Protein AF-A0A937D3Z8-F1 (afdb_monomer)

pLDDT: mean 89.03, std 18.38, range [35.56, 98.88]

Secondary structure (DSSP, 8-state):
--HHHHHHHHHHHHHHHHHHHHHHHHHHHHHHHHHHHHHTT---HHHHHHHHHHHHHHHHHHHHHHHHHHHHHHTTS-HHHHHHHHHHTTTTSTT----------

Structure (mmCIF, N/CA/C/O backbone):
data_AF-A0A937D3Z8-F1
#
_entry.id   AF-A0A937D3Z8-F1
#
loop_
_atom_site.group_PDB
_atom_site.id
_atom_site.type_symbol
_atom_site.label_atom_id
_atom_site.label_alt_id
_atom_site.label_comp_id
_atom_site.label_asym_id
_atom_site.label_entity_id
_atom_site.label_seq_id
_atom_site.pdbx_PDB_ins_code
_atom_site.Cartn_x
_atom_site.Cartn_y
_atom_site.Cartn_z
_atom_site.occupancy
_atom_site.B_iso_or_equiv
_atom_site.auth_seq_id
_atom_site.auth_comp_id
_atom_site.auth_asym_id
_atom_site.auth_atom_id
_atom_site.pdbx_PDB_model_num
ATOM 1 N N . MET A 1 1 ? 19.359 4.023 -20.353 1.00 82.38 1 MET A N 1
ATOM 2 C CA . MET A 1 1 ? 18.025 3.679 -20.875 1.00 82.38 1 MET A CA 1
ATOM 3 C C . MET A 1 1 ? 17.887 4.282 -22.251 1.00 82.38 1 MET A C 1
ATOM 5 O O . MET A 1 1 ? 18.355 5.402 -22.442 1.00 82.38 1 MET A O 1
ATOM 9 N N . THR A 1 2 ? 17.302 3.538 -23.183 1.00 94.44 2 THR A N 1
ATOM 10 C CA . THR A 1 2 ? 16.866 4.075 -24.481 1.00 94.44 2 THR A CA 1
ATOM 11 C C . THR A 1 2 ? 15.623 4.958 -24.304 1.00 94.44 2 THR A C 1
ATOM 13 O O . THR A 1 2 ? 15.041 4.982 -23.215 1.00 94.44 2 THR A O 1
ATOM 16 N N . GLU A 1 3 ? 15.223 5.688 -25.350 1.00 94.44 3 GLU A N 1
ATOM 17 C CA . GLU A 1 3 ? 13.980 6.475 -25.319 1.00 94.44 3 GLU A CA 1
ATOM 18 C C . GLU A 1 3 ? 12.762 5.568 -25.113 1.00 94.44 3 GLU A C 1
ATOM 20 O O . GLU A 1 3 ? 11.996 5.783 -24.182 1.00 94.44 3 GLU A O 1
ATOM 25 N N . ASP A 1 4 ? 12.677 4.460 -25.852 1.00 95.19 4 ASP A N 1
ATOM 26 C CA . ASP A 1 4 ? 11.586 3.486 -25.712 1.00 95.19 4 ASP A CA 1
ATOM 27 C C . ASP A 1 4 ? 11.497 2.897 -24.295 1.00 95.19 4 ASP A C 1
ATOM 29 O O . ASP A 1 4 ? 10.414 2.794 -23.717 1.00 95.19 4 ASP A O 1
ATOM 33 N N . GLN A 1 5 ? 12.642 2.555 -23.683 1.00 94.38 5 GLN A N 1
ATOM 34 C CA . GLN A 1 5 ? 12.674 2.091 -22.292 1.00 94.38 5 GLN A CA 1
ATOM 35 C C . GLN A 1 5 ? 12.177 3.175 -21.330 1.00 94.38 5 GLN A C 1
ATOM 37 O O . GLN A 1 5 ? 11.493 2.866 -20.355 1.00 94.38 5 GLN A O 1
ATOM 42 N N . ARG A 1 6 ? 12.529 4.444 -21.575 1.00 95.12 6 ARG A N 1
ATOM 43 C CA . ARG A 1 6 ? 12.088 5.572 -20.746 1.00 95.12 6 ARG A CA 1
ATOM 44 C C . ARG A 1 6 ? 10.579 5.750 -20.843 1.00 95.12 6 ARG A C 1
ATOM 46 O O . ARG A 1 6 ? 9.932 5.792 -19.798 1.00 95.12 6 ARG A O 1
ATOM 53 N N . THR A 1 7 ? 10.031 5.796 -22.055 1.00 97.44 7 THR A N 1
ATOM 54 C CA . THR A 1 7 ? 8.586 5.903 -22.285 1.00 97.44 7 THR A CA 1
ATOM 55 C C . THR A 1 7 ? 7.847 4.760 -21.598 1.00 97.44 7 THR A C 1
ATOM 57 O O . THR A 1 7 ? 6.916 4.999 -20.833 1.00 97.44 7 THR A O 1
ATOM 60 N N . ARG A 1 8 ? 8.320 3.518 -21.753 1.00 96.81 8 ARG A N 1
ATOM 61 C CA . ARG A 1 8 ? 7.653 2.358 -21.157 1.00 96.81 8 ARG A CA 1
ATOM 62 C C . ARG A 1 8 ? 7.662 2.373 -19.627 1.00 96.81 8 ARG A C 1
ATOM 64 O O . ARG A 1 8 ? 6.658 2.042 -19.002 1.00 96.81 8 ARG A O 1
ATOM 71 N N . VAL A 1 9 ? 8.769 2.784 -19.006 1.00 95.69 9 VAL A N 1
ATOM 72 C CA . VAL A 1 9 ? 8.839 2.932 -17.541 1.00 95.69 9 VAL A CA 1
ATOM 73 C C . VAL A 1 9 ? 7.935 4.066 -17.047 1.00 95.69 9 VAL A C 1
ATOM 75 O O . VAL A 1 9 ? 7.305 3.923 -16.001 1.00 95.69 9 VAL A O 1
ATOM 78 N N . GLN A 1 10 ? 7.819 5.169 -17.792 1.00 96.56 10 GLN A N 1
ATOM 79 C CA . GLN A 1 10 ? 6.902 6.264 -17.455 1.00 96.56 10 GLN A CA 1
ATOM 80 C C . GLN A 1 10 ? 5.433 5.826 -17.520 1.00 96.56 10 GLN A C 1
ATOM 82 O O . GLN A 1 10 ? 4.671 6.133 -16.605 1.00 96.56 10 GLN A O 1
ATOM 87 N N . GLU A 1 11 ? 5.049 5.058 -18.542 1.00 98.12 11 GLU A N 1
ATOM 88 C CA . GLU A 1 11 ? 3.708 4.470 -18.651 1.00 98.12 11 GLU A CA 1
ATOM 89 C C . GLU A 1 11 ? 3.397 3.537 -17.475 1.00 98.12 11 GLU A C 1
ATOM 91 O O . GLU A 1 11 ? 2.342 3.654 -16.853 1.00 98.12 11 GLU A O 1
ATOM 96 N N . LEU A 1 12 ? 4.330 2.641 -17.127 1.00 97.88 12 LEU A N 1
ATOM 97 C CA . LEU A 1 12 ? 4.178 1.743 -15.978 1.00 97.88 12 LEU A CA 1
ATOM 98 C C . LEU A 1 12 ? 4.049 2.518 -14.664 1.00 97.88 12 LEU A C 1
ATOM 100 O O . LEU A 1 12 ? 3.250 2.144 -13.808 1.00 97.88 12 LEU A O 1
ATOM 104 N N . HIS A 1 13 ? 4.802 3.606 -14.502 1.00 96.56 13 HIS A N 1
ATOM 105 C CA . HIS A 1 13 ? 4.713 4.458 -13.321 1.00 96.56 13 HIS A CA 1
ATOM 106 C C . HIS A 1 13 ? 3.359 5.174 -13.227 1.00 96.56 13 HIS A C 1
ATOM 108 O O . HIS A 1 13 ? 2.741 5.169 -12.162 1.00 96.56 13 HIS A O 1
ATOM 114 N N . ALA A 1 14 ? 2.869 5.743 -14.331 1.00 98.31 14 ALA A N 1
ATOM 115 C CA . ALA A 1 14 ? 1.556 6.382 -14.374 1.00 98.31 14 ALA A CA 1
ATOM 116 C C . ALA A 1 14 ? 0.428 5.379 -14.076 1.00 98.31 14 ALA A C 1
ATOM 118 O O . ALA A 1 14 ? -0.459 5.667 -13.273 1.00 98.31 14 ALA A O 1
ATOM 119 N N . ALA A 1 15 ? 0.498 4.174 -14.652 1.00 98.31 15 ALA A N 1
ATOM 120 C CA . ALA A 1 15 ? -0.455 3.099 -14.382 1.00 98.31 15 ALA A CA 1
ATOM 121 C C . ALA A 1 15 ? -0.414 2.644 -12.913 1.00 98.31 15 ALA A C 1
ATOM 123 O O . ALA A 1 15 ? -1.460 2.496 -12.281 1.00 98.31 15 ALA A O 1
ATOM 124 N N . MET A 1 16 ? 0.785 2.500 -12.336 1.00 98.06 16 MET A N 1
ATOM 125 C CA . MET A 1 16 ? 0.950 2.195 -10.915 1.00 98.06 16 MET A CA 1
ATOM 126 C C . MET A 1 16 ? 0.288 3.252 -10.034 1.00 98.06 16 MET A C 1
ATOM 128 O O . MET A 1 16 ? -0.411 2.893 -9.091 1.00 98.06 16 MET A O 1
ATOM 132 N N . GLN A 1 17 ? 0.494 4.539 -10.318 1.00 98.06 17 GLN A N 1
ATOM 133 C CA . GLN A 1 17 ? -0.124 5.619 -9.548 1.00 98.06 17 GLN A CA 1
ATOM 134 C C . GLN A 1 17 ? -1.650 5.587 -9.656 1.00 98.06 17 GLN A C 1
ATOM 136 O O . GLN A 1 17 ? -2.325 5.655 -8.631 1.00 98.06 17 GLN A O 1
ATOM 141 N N . ALA A 1 18 ? -2.186 5.423 -10.868 1.00 98.44 18 ALA A N 1
ATOM 142 C CA . AL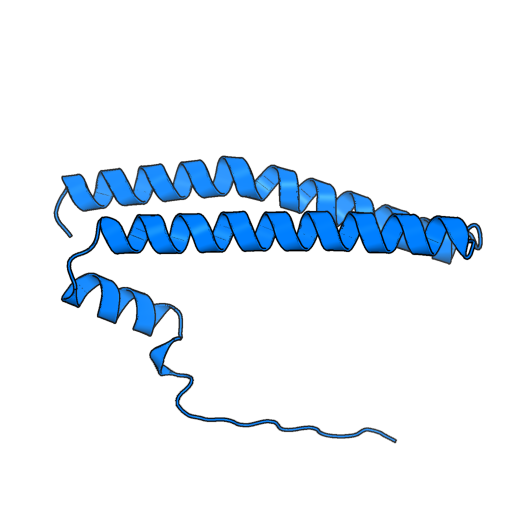A A 1 18 ? -3.627 5.350 -11.100 1.00 98.44 18 ALA A CA 1
ATOM 143 C C . ALA A 1 18 ? -4.300 4.195 -10.333 1.00 98.44 18 ALA A C 1
ATOM 145 O O . ALA A 1 18 ? -5.447 4.322 -9.918 1.00 98.44 18 ALA A O 1
ATOM 146 N N . GLU A 1 19 ? -3.588 3.088 -10.111 1.00 98.06 19 GLU A N 1
ATOM 147 C CA . GLU A 1 19 ? -4.085 1.941 -9.344 1.00 98.06 19 GLU A CA 1
ATOM 148 C C . GLU A 1 19 ? -3.839 2.068 -7.832 1.00 98.06 19 GLU A C 1
ATOM 150 O O . GLU A 1 19 ? -4.697 1.709 -7.027 1.00 98.06 19 GLU A O 1
ATOM 155 N N . ALA A 1 20 ? -2.678 2.586 -7.423 1.00 97.88 20 ALA A N 1
ATOM 156 C CA . ALA A 1 20 ? -2.277 2.654 -6.020 1.00 97.88 20 ALA A CA 1
ATOM 157 C C . ALA A 1 20 ? -2.940 3.806 -5.252 1.00 97.88 20 ALA A C 1
ATOM 159 O O . ALA A 1 20 ? -3.220 3.648 -4.064 1.00 97.88 20 ALA A O 1
ATOM 160 N N . ILE A 1 21 ? -3.197 4.950 -5.899 1.00 98.19 21 ILE A N 1
ATOM 161 C CA . ILE A 1 21 ? -3.795 6.124 -5.241 1.00 98.19 21 ILE A CA 1
ATOM 162 C C . ILE A 1 21 ? -5.177 5.789 -4.651 1.00 98.19 21 ILE A C 1
ATOM 164 O O . ILE A 1 21 ? -5.336 5.968 -3.443 1.00 98.19 21 ILE A O 1
ATOM 168 N N . PRO A 1 22 ? -6.134 5.206 -5.404 1.00 98.56 22 PRO A N 1
ATOM 169 C CA . PRO A 1 22 ? -7.439 4.848 -4.844 1.00 98.56 22 PRO A CA 1
ATOM 170 C C . PRO A 1 22 ? -7.354 3.834 -3.693 1.00 98.56 22 PRO A C 1
ATOM 172 O O . PRO A 1 22 ? -8.137 3.891 -2.745 1.00 98.56 22 PRO A O 1
ATOM 175 N N . LEU A 1 23 ? -6.391 2.904 -3.744 1.00 98.69 23 LEU A N 1
ATOM 176 C CA . LEU A 1 23 ? -6.148 1.951 -2.655 1.00 98.69 23 LEU A CA 1
ATOM 177 C C . LEU A 1 23 ? -5.624 2.657 -1.397 1.00 98.69 23 LEU A C 1
ATOM 179 O O . LEU A 1 23 ? -6.051 2.331 -0.291 1.00 98.69 23 LEU A O 1
ATOM 183 N N . GLY A 1 24 ? -4.736 3.641 -1.557 1.00 98.50 24 GLY A N 1
ATOM 184 C CA . GLY A 1 24 ? -4.247 4.476 -0.461 1.00 98.50 24 GLY A CA 1
ATOM 185 C C . GLY A 1 24 ? -5.350 5.328 0.170 1.00 98.50 24 GLY A 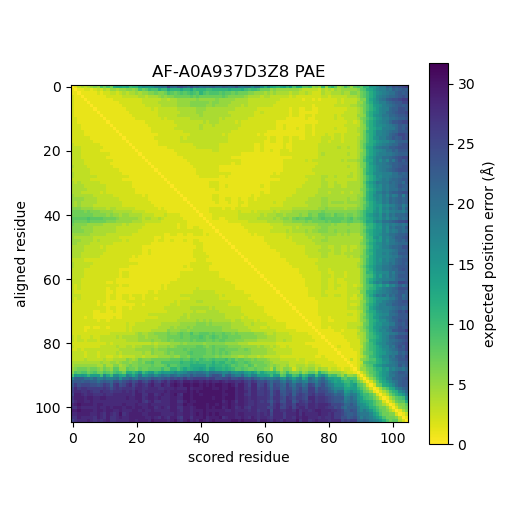C 1
ATOM 186 O O . GLY A 1 24 ? -5.473 5.359 1.391 1.00 98.50 24 GLY A O 1
ATOM 187 N N . GLU A 1 25 ? -6.199 5.959 -0.642 1.00 98.75 25 GLU A N 1
ATOM 188 C CA . GLU A 1 25 ? -7.354 6.736 -0.165 1.00 98.75 25 GLU A CA 1
ATOM 189 C C . GLU A 1 25 ? -8.354 5.860 0.601 1.00 98.75 25 GLU A C 1
ATOM 191 O O . GLU A 1 25 ? -8.833 6.239 1.677 1.00 98.75 25 GLU A O 1
ATOM 196 N N . ARG A 1 26 ? -8.625 4.649 0.093 1.00 98.75 26 ARG A N 1
ATOM 197 C CA . ARG A 1 26 ? -9.450 3.659 0.793 1.00 98.75 26 ARG A CA 1
ATOM 198 C C . ARG A 1 26 ? -8.829 3.262 2.128 1.00 98.75 26 ARG A C 1
ATOM 200 O O . ARG A 1 26 ? -9.550 3.221 3.120 1.00 98.75 26 ARG A O 1
ATOM 207 N N . LEU A 1 27 ? -7.522 3.001 2.166 1.00 98.81 27 LEU A N 1
ATOM 208 C CA . LEU A 1 27 ? -6.828 2.631 3.397 1.00 98.81 27 LEU A CA 1
ATOM 209 C C . LEU A 1 27 ? -6.937 3.741 4.449 1.00 98.81 27 LEU A C 1
ATOM 211 O O . LEU A 1 27 ? -7.349 3.470 5.570 1.00 98.81 27 LEU A O 1
ATOM 215 N N . ILE A 1 28 ? -6.658 4.995 4.073 1.00 98.75 28 ILE A N 1
ATOM 216 C CA . ILE A 1 28 ? -6.806 6.157 4.966 1.00 98.75 28 ILE A CA 1
ATOM 217 C C . ILE A 1 28 ? -8.237 6.250 5.501 1.00 98.75 28 ILE A C 1
ATOM 219 O O . ILE A 1 28 ? -8.438 6.471 6.694 1.00 98.75 28 ILE A O 1
ATOM 223 N N . THR A 1 29 ? -9.233 6.055 4.635 1.00 98.81 29 THR A N 1
ATOM 224 C CA . THR A 1 29 ? -10.649 6.087 5.026 1.00 98.81 29 THR A CA 1
ATOM 225 C C . THR A 1 29 ? -10.985 4.987 6.033 1.00 98.81 29 THR A C 1
ATOM 227 O O . THR A 1 29 ? -11.641 5.260 7.035 1.00 98.81 29 THR A O 1
ATOM 230 N N . GLN A 1 30 ? -10.529 3.755 5.790 1.00 98.81 30 GLN A N 1
ATOM 231 C CA . GLN A 1 30 ? -10.780 2.613 6.671 1.00 98.81 30 GLN A CA 1
ATOM 232 C C . GLN A 1 30 ? -10.115 2.790 8.046 1.00 98.81 30 GLN A C 1
ATOM 234 O O . GLN A 1 30 ? -10.763 2.553 9.063 1.00 98.81 30 GLN A O 1
ATOM 239 N N . GLU A 1 31 ? -8.863 3.250 8.083 1.00 98.81 31 GLU A N 1
ATOM 240 C CA . GLU A 1 31 ? -8.137 3.528 9.333 1.00 98.81 31 GLU A CA 1
ATOM 241 C C . GLU A 1 31 ? -8.794 4.680 10.110 1.00 98.81 31 GLU A C 1
ATOM 243 O O . GLU A 1 31 ? -9.062 4.557 11.302 1.00 98.81 31 GLU A O 1
ATOM 248 N N . THR A 1 32 ? -9.173 5.764 9.420 1.00 98.75 32 THR A N 1
ATOM 249 C CA . THR A 1 32 ? -9.885 6.901 10.035 1.00 98.75 32 THR A CA 1
ATOM 250 C C . THR A 1 32 ? -11.223 6.470 10.640 1.00 98.75 32 THR A C 1
ATOM 252 O O . THR A 1 32 ? -11.620 6.951 11.704 1.00 98.75 32 THR A O 1
ATOM 255 N N . ASP A 1 33 ? -11.945 5.568 9.971 1.00 98.62 33 ASP A N 1
ATOM 256 C CA . ASP A 1 33 ? -13.199 5.041 10.498 1.00 98.62 33 ASP A CA 1
ATOM 257 C C . ASP A 1 33 ? -12.982 4.170 11.739 1.00 98.62 33 ASP A C 1
ATOM 259 O O . ASP A 1 33 ? -13.701 4.325 12.730 1.00 98.62 33 ASP A O 1
ATOM 263 N N . LEU A 1 34 ? -11.970 3.299 11.715 1.00 98.75 34 LEU A N 1
ATOM 264 C CA . LEU A 1 34 ? -11.603 2.483 12.866 1.00 98.75 34 LEU A CA 1
ATOM 265 C C . LEU A 1 34 ? -11.229 3.367 14.067 1.00 98.75 34 LEU A C 1
ATOM 267 O O . LEU A 1 34 ? -11.778 3.180 15.156 1.00 98.75 34 LEU A O 1
ATOM 271 N N . ASP A 1 35 ? -10.395 4.387 13.857 1.00 98.75 35 ASP A N 1
ATOM 272 C CA . ASP A 1 35 ? -10.024 5.370 14.881 1.00 98.75 35 ASP A CA 1
ATOM 273 C C . ASP A 1 35 ? -11.256 6.073 15.471 1.00 98.75 35 ASP A C 1
ATOM 275 O O . ASP A 1 35 ? -11.400 6.199 16.692 1.00 98.75 35 ASP A O 1
ATOM 279 N N . ARG A 1 36 ? -12.207 6.477 14.621 1.00 98.62 36 ARG A N 1
ATOM 280 C CA . ARG A 1 36 ? -13.477 7.085 15.047 1.00 98.62 36 ARG A CA 1
ATOM 281 C C . ARG A 1 36 ? -14.318 6.126 15.894 1.00 98.62 36 ARG A C 1
ATOM 283 O O . ARG A 1 36 ? -14.910 6.559 16.889 1.00 98.62 36 ARG A O 1
ATOM 290 N N . GLN A 1 37 ? -14.395 4.843 15.535 1.00 98.25 37 GLN A N 1
ATOM 291 C CA . GLN A 1 37 ? -15.125 3.835 16.319 1.00 98.25 37 GLN A CA 1
ATOM 292 C C . GLN A 1 37 ? -14.532 3.677 17.726 1.00 98.25 37 GLN A C 1
ATOM 294 O O . GLN A 1 37 ? -15.285 3.589 18.702 1.00 98.25 37 GLN A O 1
ATOM 299 N N . PHE A 1 38 ? -13.203 3.703 17.852 1.00 98.50 38 PHE A N 1
ATOM 300 C CA . PHE A 1 38 ? -12.531 3.700 19.152 1.00 98.50 38 PHE A CA 1
ATOM 301 C C . PHE A 1 38 ? -12.785 4.992 19.936 1.00 98.50 38 PHE A C 1
ATOM 303 O O . PHE A 1 38 ? -13.213 4.930 21.091 1.00 98.50 38 PHE A O 1
ATOM 310 N N . ALA A 1 39 ? -12.599 6.160 19.313 1.00 98.56 39 ALA A N 1
ATOM 311 C CA . ALA A 1 39 ? -12.776 7.462 19.961 1.00 98.56 39 ALA A CA 1
ATOM 312 C C . ALA A 1 39 ? -14.199 7.665 20.514 1.00 98.56 39 ALA A C 1
ATOM 314 O O . ALA A 1 39 ? -14.389 8.248 21.582 1.00 98.56 39 ALA A O 1
ATOM 315 N N . THR A 1 40 ? -15.203 7.141 19.810 1.00 98.25 40 THR A N 1
ATOM 316 C CA . THR A 1 40 ? -16.620 7.223 20.200 1.00 98.25 40 THR A CA 1
ATOM 317 C C . THR A 1 40 ? -17.084 6.075 21.098 1.00 98.25 40 THR A C 1
ATOM 319 O O . THR A 1 40 ? -18.248 6.055 21.494 1.00 98.25 40 THR A O 1
ATOM 322 N N . LYS A 1 41 ? -16.198 5.127 21.447 1.00 97.69 41 LYS A N 1
ATOM 323 C CA . LYS A 1 41 ? -16.525 3.895 22.193 1.00 97.69 41 LYS A CA 1
ATOM 324 C C . LYS A 1 41 ? -17.638 3.060 21.537 1.00 97.69 41 LYS A C 1
ATOM 326 O O . LYS A 1 41 ? -18.351 2.332 22.221 1.00 97.69 41 LYS A O 1
ATOM 331 N N . ALA A 1 42 ? -17.782 3.170 20.217 1.00 97.88 42 ALA A N 1
ATOM 332 C CA . ALA A 1 42 ? -18.768 2.437 19.426 1.00 97.88 42 ALA A CA 1
ATOM 333 C C . ALA A 1 42 ? -18.236 1.088 18.909 1.00 97.88 42 ALA A C 1
ATOM 335 O O . ALA A 1 42 ? -19.000 0.289 18.369 1.00 97.88 42 ALA A O 1
ATOM 336 N N . VAL A 1 43 ? -16.929 0.839 19.049 1.00 97.81 43 VAL A N 1
ATOM 337 C CA . VAL A 1 43 ? -16.293 -0.404 18.605 1.00 97.81 43 VAL A CA 1
ATOM 338 C C . VAL A 1 43 ? -16.844 -1.620 19.359 1.00 97.81 43 VAL A C 1
ATOM 340 O O . VAL A 1 43 ? -17.018 -1.607 20.578 1.00 97.81 43 VAL A O 1
ATOM 343 N N . THR A 1 44 ? -17.091 -2.701 18.624 1.00 98.38 44 THR A N 1
ATOM 344 C CA . THR A 1 44 ? -17.504 -4.007 19.155 1.00 98.38 44 THR A CA 1
ATOM 345 C C . THR A 1 44 ? -16.534 -5.083 18.664 1.00 98.38 44 THR A C 1
ATOM 347 O O . THR A 1 44 ? -15.840 -4.854 17.673 1.00 98.38 44 THR A O 1
ATOM 350 N N . PRO A 1 45 ? -16.493 -6.283 19.273 1.00 98.62 45 PRO A N 1
ATOM 351 C CA . PRO A 1 45 ? -15.660 -7.373 18.758 1.00 98.62 45 PRO A CA 1
ATOM 352 C C . PRO A 1 45 ? -15.942 -7.704 17.284 1.00 98.62 45 PRO A C 1
ATOM 354 O O . PRO A 1 45 ? -15.015 -7.931 16.512 1.00 98.62 45 PRO A O 1
ATOM 357 N N . VAL A 1 46 ? -17.217 -7.661 16.879 1.00 98.50 46 VAL A N 1
ATOM 358 C CA . VAL A 1 46 ? -17.637 -7.930 15.496 1.00 98.50 46 VAL A CA 1
ATOM 359 C C . VAL A 1 46 ? -17.187 -6.814 14.551 1.00 98.50 46 VAL A C 1
ATOM 361 O O . VAL A 1 46 ? -16.618 -7.104 13.499 1.00 98.50 46 VAL A O 1
ATOM 364 N N . SER A 1 47 ? -17.394 -5.541 14.915 1.00 97.94 47 SER A N 1
ATOM 365 C CA . SER A 1 47 ? -16.980 -4.419 14.058 1.00 97.94 47 SER A CA 1
ATOM 366 C C . SER A 1 47 ? -15.457 -4.311 13.944 1.00 97.94 47 SER A C 1
ATOM 368 O O . SER A 1 47 ? -14.952 -4.041 12.859 1.00 97.94 47 SER A O 1
ATOM 370 N N . LEU A 1 48 ? -14.722 -4.609 15.021 1.00 98.69 48 LEU A N 1
ATOM 371 C CA . LEU A 1 48 ? -13.260 -4.653 15.026 1.00 98.69 48 LEU A CA 1
ATOM 372 C C . LEU A 1 48 ? -12.717 -5.748 14.100 1.00 98.69 48 LEU A C 1
ATOM 374 O O . LEU A 1 48 ? -11.795 -5.499 13.322 1.00 98.69 48 LEU A O 1
ATOM 378 N N . GLN A 1 49 ? -13.292 -6.952 14.160 1.00 98.75 49 GLN A N 1
ATOM 3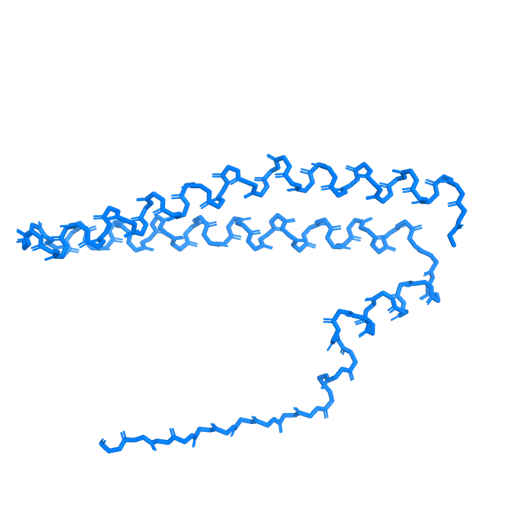79 C CA . GLN A 1 49 ? -12.884 -8.052 13.288 1.00 98.75 49 GLN A CA 1
ATOM 380 C C . GLN A 1 49 ? -13.120 -7.705 11.812 1.00 98.75 49 GLN A C 1
ATOM 382 O O . GLN A 1 49 ? -12.242 -7.931 10.983 1.00 98.75 49 GLN A O 1
ATOM 387 N N . ALA A 1 50 ? -14.277 -7.123 11.488 1.00 98.56 50 ALA A N 1
ATOM 388 C CA . ALA A 1 50 ? -14.585 -6.710 10.123 1.00 98.56 50 ALA A CA 1
ATOM 389 C C . ALA A 1 50 ? -13.641 -5.598 9.633 1.00 98.56 50 ALA A C 1
ATOM 391 O O . ALA A 1 50 ? -13.050 -5.724 8.562 1.00 98.56 50 ALA A O 1
ATOM 392 N N . ALA A 1 51 ? -13.447 -4.541 10.428 1.00 98.69 51 ALA A N 1
ATOM 393 C CA . ALA A 1 51 ? -12.604 -3.409 10.051 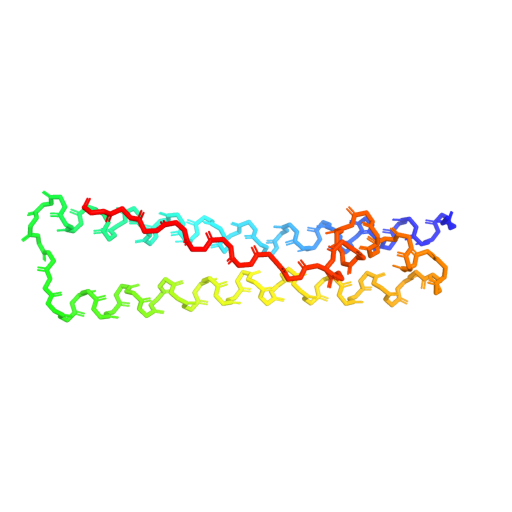1.00 98.69 51 ALA A CA 1
ATOM 394 C C . ALA A 1 51 ? -11.144 -3.825 9.821 1.00 98.69 51 ALA A C 1
ATOM 396 O O . ALA A 1 51 ? -10.556 -3.472 8.802 1.00 98.69 51 ALA A O 1
ATOM 397 N N . THR A 1 52 ? -10.571 -4.625 10.722 1.00 98.81 52 THR A N 1
ATOM 398 C CA . THR A 1 52 ? -9.173 -5.071 10.598 1.00 98.81 52 THR A CA 1
ATOM 399 C C . THR A 1 52 ? -8.963 -6.019 9.414 1.00 98.81 52 THR A C 1
ATOM 401 O O . THR A 1 52 ? -7.940 -5.922 8.737 1.00 98.81 52 THR A O 1
ATOM 404 N N . ALA A 1 53 ? -9.935 -6.885 9.102 1.00 98.88 53 ALA A N 1
ATOM 405 C CA . ALA A 1 53 ? -9.886 -7.728 7.907 1.00 98.88 53 ALA A CA 1
ATOM 406 C C . ALA A 1 53 ? -9.920 -6.893 6.614 1.00 98.88 53 ALA A C 1
ATOM 408 O O . ALA A 1 53 ? -9.112 -7.113 5.711 1.00 98.88 53 ALA A O 1
ATOM 409 N N . GLU A 1 54 ? -10.811 -5.903 6.542 1.00 98.81 54 GLU A N 1
ATOM 410 C CA . GLU A 1 54 ? -10.942 -5.006 5.390 1.00 98.81 54 GLU A CA 1
ATOM 411 C C . GLU A 1 54 ? -9.707 -4.118 5.183 1.00 98.81 54 GLU A C 1
ATOM 413 O O . GLU A 1 54 ? -9.265 -3.928 4.048 1.00 98.81 54 GLU A O 1
ATOM 418 N N . ILE A 1 55 ? -9.123 -3.601 6.266 1.00 98.88 55 ILE A N 1
ATOM 419 C CA . ILE A 1 55 ? -7.861 -2.849 6.238 1.00 98.88 55 ILE A CA 1
ATOM 420 C C . ILE A 1 55 ? -6.731 -3.742 5.724 1.00 98.88 55 ILE A C 1
ATOM 422 O O . ILE A 1 55 ? -6.019 -3.368 4.789 1.00 98.88 55 ILE A O 1
AT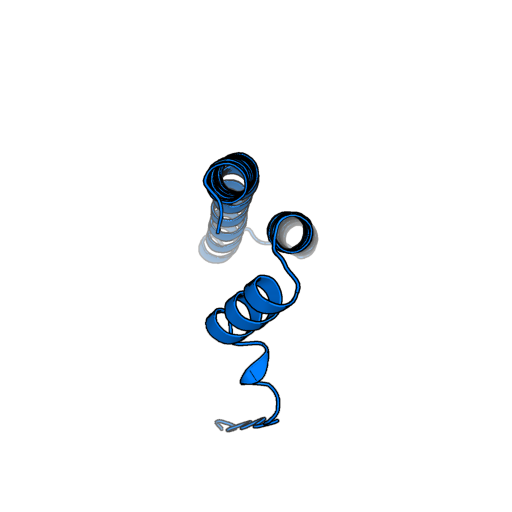OM 426 N N . GLY A 1 56 ? -6.594 -4.949 6.284 1.00 98.81 56 GLY A N 1
ATOM 427 C CA . GLY A 1 56 ? -5.571 -5.907 5.870 1.00 98.81 56 GLY A CA 1
ATOM 428 C C . GLY A 1 56 ? -5.683 -6.283 4.391 1.00 98.81 56 GLY A C 1
ATOM 429 O O . GLY A 1 56 ? -4.672 -6.351 3.689 1.00 98.81 56 GLY A O 1
ATOM 430 N N . ALA A 1 57 ? -6.906 -6.454 3.881 1.00 98.88 57 ALA A N 1
ATOM 431 C CA . ALA A 1 57 ? -7.151 -6.704 2.464 1.00 98.88 57 ALA A CA 1
ATOM 432 C C . ALA A 1 57 ? -6.698 -5.528 1.580 1.00 98.88 57 ALA A C 1
ATOM 434 O O . ALA A 1 57 ? -6.007 -5.744 0.581 1.00 98.88 57 ALA A O 1
ATOM 435 N N . THR A 1 58 ? -7.014 -4.284 1.956 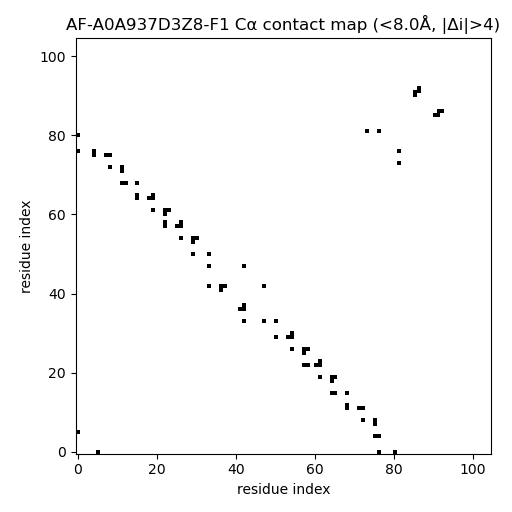1.00 98.81 58 THR A N 1
ATOM 436 C CA . THR A 1 58 ? -6.568 -3.092 1.214 1.00 98.81 58 THR A CA 1
ATOM 437 C C . THR A 1 58 ? -5.048 -2.932 1.258 1.00 98.81 58 THR A C 1
ATOM 439 O O . THR A 1 58 ? -4.430 -2.651 0.230 1.00 98.81 58 THR A O 1
ATOM 442 N N . GLN A 1 59 ? -4.413 -3.164 2.411 1.00 98.81 59 GLN A N 1
ATOM 443 C CA . GLN A 1 59 ? -2.952 -3.138 2.543 1.00 98.81 59 GLN A CA 1
ATOM 444 C C . GLN A 1 59 ? -2.286 -4.193 1.650 1.00 98.81 59 GLN A C 1
ATOM 446 O O . GLN A 1 59 ? -1.308 -3.896 0.955 1.00 98.81 59 GLN A O 1
ATOM 451 N N . ALA A 1 60 ? -2.828 -5.414 1.628 1.00 98.75 60 ALA A N 1
ATOM 452 C CA . ALA A 1 60 ? -2.349 -6.482 0.760 1.00 98.75 60 ALA A CA 1
ATOM 453 C C . ALA A 1 60 ? -2.489 -6.106 -0.722 1.00 98.75 60 ALA A C 1
ATOM 455 O O . ALA A 1 60 ? -1.536 -6.273 -1.485 1.00 98.75 60 ALA A O 1
ATOM 456 N N . ALA A 1 61 ? -3.633 -5.540 -1.119 1.00 98.62 61 ALA A N 1
ATOM 457 C CA . ALA A 1 61 ? -3.869 -5.070 -2.482 1.00 98.62 61 ALA A CA 1
ATOM 458 C C . ALA A 1 61 ? -2.889 -3.957 -2.887 1.00 98.62 61 ALA A C 1
ATOM 460 O O . ALA A 1 61 ? -2.280 -4.034 -3.954 1.00 98.62 61 ALA A O 1
ATOM 461 N N . LEU A 1 62 ? -2.665 -2.965 -2.020 1.00 98.56 62 LEU A N 1
ATOM 462 C CA . LEU A 1 62 ? -1.715 -1.879 -2.269 1.00 98.56 62 LEU A CA 1
ATOM 463 C C . LEU A 1 62 ? -0.287 -2.414 -2.449 1.00 98.56 62 LEU A C 1
ATOM 465 O O . LEU A 1 62 ? 0.419 -2.032 -3.387 1.00 98.56 62 LEU A O 1
ATOM 469 N N . ARG A 1 63 ? 0.136 -3.344 -1.582 1.00 98.06 63 ARG A N 1
ATOM 470 C CA . ARG A 1 63 ? 1.455 -3.979 -1.682 1.00 98.06 63 ARG A CA 1
ATOM 471 C C . ARG A 1 63 ? 1.584 -4.821 -2.950 1.00 98.06 63 ARG A C 1
ATOM 473 O O . ARG A 1 63 ? 2.628 -4.766 -3.599 1.00 98.06 63 ARG A O 1
ATOM 480 N N . LEU A 1 64 ? 0.544 -5.567 -3.317 1.00 98.25 64 LEU A N 1
ATOM 481 C CA . LEU A 1 64 ? 0.508 -6.355 -4.547 1.00 98.25 64 LEU A CA 1
ATOM 482 C C . LEU A 1 64 ? 0.644 -5.464 -5.784 1.00 98.25 64 LEU A C 1
ATOM 484 O O . LEU A 1 64 ? 1.496 -5.748 -6.626 1.00 98.25 64 LEU A O 1
ATOM 488 N N . ALA A 1 65 ? -0.138 -4.384 -5.874 1.00 97.31 65 ALA A N 1
ATOM 489 C CA . ALA A 1 65 ? -0.058 -3.430 -6.976 1.00 97.31 65 ALA A CA 1
ATOM 490 C C . ALA A 1 65 ? 1.378 -2.909 -7.122 1.00 97.31 65 ALA A C 1
ATOM 492 O O . ALA A 1 65 ? 1.999 -3.079 -8.173 1.00 97.31 65 ALA A O 1
ATOM 493 N N . HIS A 1 66 ? 1.965 -2.393 -6.038 1.00 95.44 66 HIS A N 1
ATOM 494 C CA . HIS A 1 66 ? 3.337 -1.884 -6.053 1.00 95.44 66 HIS A CA 1
ATOM 495 C C . HIS A 1 66 ? 4.366 -2.930 -6.526 1.00 95.44 66 HIS A C 1
ATOM 497 O O . HIS A 1 66 ? 5.204 -2.648 -7.386 1.00 95.44 66 HIS A O 1
ATOM 503 N N . LEU A 1 67 ? 4.311 -4.152 -5.986 1.00 96.50 67 LEU A N 1
ATOM 504 C CA . LEU A 1 67 ? 5.265 -5.209 -6.329 1.00 96.50 67 LEU A CA 1
ATOM 505 C C . LEU A 1 67 ? 5.080 -5.727 -7.761 1.00 96.50 67 LEU A C 1
ATOM 507 O O . LEU A 1 67 ? 6.065 -6.018 -8.435 1.00 96.50 67 LEU A O 1
ATOM 511 N N . ARG A 1 68 ? 3.849 -5.782 -8.273 1.00 97.69 68 ARG A N 1
ATOM 512 C CA . ARG A 1 68 ? 3.584 -6.185 -9.659 1.00 97.69 68 ARG A CA 1
ATOM 513 C C . ARG A 1 68 ? 4.172 -5.193 -10.667 1.00 97.69 68 ARG A C 1
ATOM 515 O O . ARG A 1 68 ? 4.795 -5.614 -11.644 1.00 97.69 68 ARG A O 1
ATOM 522 N N . TYR A 1 69 ? 4.034 -3.887 -10.425 1.00 97.31 69 TYR A N 1
ATOM 523 C CA . TYR A 1 69 ? 4.664 -2.872 -11.280 1.00 97.31 69 TYR A CA 1
ATOM 524 C C . TYR A 1 69 ? 6.187 -2.858 -11.142 1.00 97.31 69 TYR A C 1
ATOM 526 O O . TYR A 1 69 ? 6.885 -2.569 -12.115 1.00 97.31 69 TYR A O 1
ATOM 534 N N . HIS A 1 70 ? 6.723 -3.236 -9.977 1.00 94.06 70 HIS A N 1
ATOM 535 C CA . HIS A 1 70 ? 8.159 -3.451 -9.836 1.00 94.06 70 HIS A CA 1
ATOM 536 C C . HIS A 1 70 ? 8.666 -4.548 -10.777 1.00 94.06 70 HIS A C 1
ATOM 538 O O . HIS A 1 70 ? 9.632 -4.305 -11.500 1.00 94.06 70 HIS A O 1
ATOM 544 N N . LEU A 1 71 ? 8.010 -5.711 -10.785 1.00 95.81 71 LEU A N 1
ATOM 545 C CA . LEU A 1 71 ? 8.361 -6.818 -11.676 1.00 95.81 71 LEU A CA 1
ATOM 546 C C . LEU A 1 71 ? 8.273 -6.383 -13.143 1.00 95.81 71 LEU A C 1
ATOM 548 O O . LEU A 1 71 ? 9.250 -6.495 -13.873 1.00 95.81 71 LEU A O 1
ATOM 552 N N . SER A 1 72 ? 7.167 -5.736 -13.518 1.00 96.62 72 SER A N 1
ATOM 553 C CA . SER A 1 72 ? 6.963 -5.227 -14.884 1.00 96.62 72 SER A CA 1
ATOM 554 C C . SER A 1 72 ? 8.032 -4.210 -15.305 1.00 96.62 72 SER A C 1
ATOM 556 O O . SER A 1 72 ? 8.397 -4.131 -16.472 1.00 96.62 72 SER A O 1
ATOM 558 N N . THR A 1 73 ? 8.546 -3.414 -14.361 1.00 95.12 73 THR A N 1
ATOM 559 C CA . THR A 1 73 ? 9.643 -2.471 -14.625 1.00 95.12 73 THR A CA 1
ATOM 560 C C . THR A 1 73 ? 10.948 -3.213 -14.896 1.00 95.12 73 THR A C 1
ATOM 562 O O . THR A 1 73 ? 11.684 -2.824 -15.797 1.00 95.12 73 THR A O 1
ATOM 565 N N . LEU A 1 74 ? 11.246 -4.278 -14.144 1.00 94.62 74 LEU A N 1
ATOM 566 C CA . LEU A 1 74 ? 12.455 -5.079 -14.355 1.00 94.62 74 LEU A CA 1
ATOM 567 C C . LEU A 1 74 ? 12.458 -5.758 -15.730 1.00 94.62 74 LEU A C 1
ATOM 569 O O . LEU A 1 74 ? 13.514 -5.804 -16.350 1.00 94.62 74 LEU A O 1
ATOM 573 N N . ASP A 1 75 ? 11.294 -6.171 -16.236 1.00 95.69 75 ASP A N 1
ATOM 574 C CA . ASP A 1 75 ? 11.150 -6.780 -17.569 1.00 95.69 75 ASP A CA 1
ATOM 575 C C . ASP A 1 75 ? 11.487 -5.815 -18.725 1.00 95.69 75 ASP A C 1
ATOM 577 O O . ASP A 1 75 ? 11.786 -6.246 -19.838 1.00 95.69 75 ASP A O 1
ATOM 581 N N . VAL A 1 76 ? 11.453 -4.499 -18.480 1.00 96.06 76 VAL A N 1
ATOM 582 C CA . VAL A 1 76 ? 11.802 -3.459 -19.469 1.00 96.06 76 VAL A CA 1
ATOM 583 C C . VAL A 1 76 ? 13.300 -3.138 -19.458 1.00 96.06 76 VAL A C 1
ATOM 585 O O . VAL A 1 76 ? 13.858 -2.671 -20.457 1.00 96.06 76 VAL A O 1
ATOM 588 N N . LEU A 1 77 ? 13.961 -3.331 -18.319 1.00 95.25 77 LEU A N 1
ATOM 589 C CA . LEU A 1 77 ? 15.350 -2.938 -18.109 1.00 95.25 77 LEU A CA 1
ATOM 590 C C . LEU A 1 77 ? 16.318 -4.020 -18.600 1.00 95.25 77 LEU A C 1
ATOM 592 O O . LEU A 1 77 ? 16.029 -5.211 -18.558 1.00 95.25 77 LEU A O 1
ATOM 596 N N . THR A 1 78 ? 17.521 -3.612 -19.014 1.00 95.94 78 THR A N 1
ATOM 597 C CA . THR A 1 78 ? 18.609 -4.588 -19.194 1.00 95.94 78 THR A CA 1
ATOM 598 C C . THR A 1 78 ? 19.046 -5.139 -17.832 1.00 95.94 78 THR A C 1
ATOM 600 O O . THR A 1 78 ? 18.849 -4.459 -16.818 1.00 95.94 78 THR A O 1
ATOM 603 N N . PRO A 1 79 ? 19.703 -6.310 -17.762 1.00 93.19 79 PRO A N 1
ATOM 604 C CA . PRO A 1 79 ? 20.195 -6.857 -16.497 1.00 93.19 79 PRO A CA 1
ATOM 605 C C . PRO A 1 79 ? 21.056 -5.870 -15.686 1.00 93.19 79 PRO A C 1
ATOM 607 O O . PRO A 1 79 ? 20.903 -5.752 -14.469 1.00 93.19 79 PRO A O 1
ATOM 610 N N . GLU A 1 80 ? 21.917 -5.088 -16.344 1.00 93.81 80 GLU A N 1
ATOM 611 C CA . GLU A 1 80 ? 22.765 -4.085 -15.689 1.00 93.81 80 GLU A CA 1
ATOM 612 C C . GLU A 1 80 ? 21.949 -2.910 -15.139 1.00 93.81 80 GLU A C 1
ATOM 614 O O . GLU A 1 80 ? 22.234 -2.407 -14.049 1.00 93.81 80 GLU A O 1
ATOM 619 N N . GLN A 1 81 ? 20.935 -2.467 -15.886 1.00 94.12 81 GLN A N 1
ATOM 620 C CA . GLN A 1 81 ? 20.011 -1.421 -15.450 1.00 94.12 81 GLN A CA 1
ATOM 621 C C . GLN A 1 81 ? 19.148 -1.912 -14.279 1.00 94.12 81 GLN A C 1
ATOM 623 O O . GLN A 1 81 ? 18.986 -1.182 -13.303 1.00 94.12 81 GLN A O 1
ATOM 628 N N . GLY A 1 82 ? 18.663 -3.156 -14.338 1.00 92.38 82 GLY A N 1
ATOM 629 C CA . GLY A 1 82 ? 17.905 -3.810 -13.273 1.00 92.38 82 GLY A CA 1
ATOM 630 C C . GLY A 1 82 ? 18.710 -3.941 -11.979 1.00 92.38 82 GLY A C 1
ATOM 631 O O . GLY A 1 82 ? 18.197 -3.622 -10.907 1.00 92.38 82 GLY A O 1
ATOM 632 N N . ARG A 1 83 ? 20.000 -4.299 -12.067 1.00 91.12 83 ARG A N 1
ATOM 633 C CA . ARG A 1 83 ? 20.902 -4.339 -10.903 1.00 91.12 83 ARG A CA 1
ATOM 634 C C . ARG A 1 83 ? 21.045 -2.966 -10.242 1.00 91.12 83 ARG A C 1
ATOM 636 O O . ARG A 1 83 ? 20.824 -2.848 -9.040 1.00 91.12 83 ARG A O 1
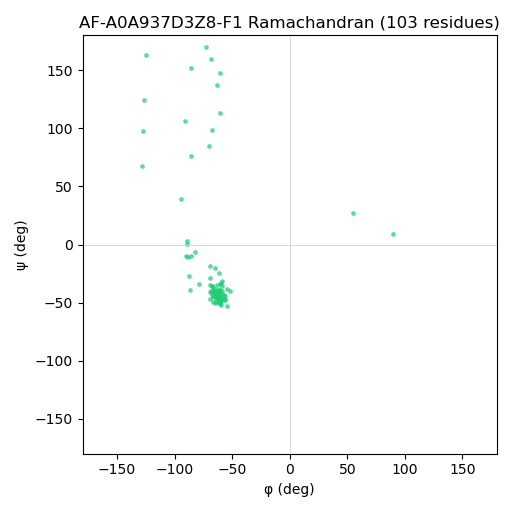ATOM 643 N N . ARG A 1 84 ? 21.339 -1.921 -11.028 1.00 91.56 84 ARG A N 1
ATOM 644 C CA . ARG A 1 84 ? 21.438 -0.536 -10.520 1.00 91.56 84 ARG A CA 1
ATOM 645 C C . ARG A 1 84 ? 20.121 -0.051 -9.916 1.00 91.56 84 ARG A C 1
ATOM 647 O O . ARG A 1 84 ? 20.114 0.615 -8.887 1.00 91.56 84 ARG A O 1
ATOM 654 N N . TYR A 1 85 ? 19.000 -0.396 -10.540 1.00 89.19 85 TYR A N 1
ATOM 655 C CA . TYR A 1 85 ? 17.676 -0.071 -10.026 1.00 89.19 85 TYR A CA 1
ATOM 656 C C . TYR A 1 85 ? 17.395 -0.755 -8.676 1.00 89.19 85 TYR A C 1
ATOM 658 O O . TYR A 1 85 ? 16.887 -0.112 -7.759 1.00 89.19 85 TYR A O 1
ATOM 666 N N . GLY A 1 86 ? 17.784 -2.024 -8.515 1.00 86.44 86 GLY A N 1
ATOM 667 C CA . GLY A 1 86 ? 17.697 -2.745 -7.242 1.00 86.44 86 GLY A CA 1
ATOM 668 C C . GLY A 1 86 ? 18.599 -2.169 -6.143 1.00 86.44 86 GLY A C 1
ATOM 669 O O . GLY A 1 86 ? 18.178 -2.084 -4.988 1.00 86.44 86 GLY A O 1
ATOM 670 N N . GLU A 1 87 ? 19.808 -1.718 -6.493 1.00 88.06 87 GLU A N 1
ATOM 671 C CA . GLU A 1 87 ? 20.731 -1.020 -5.583 1.00 88.06 87 GLU A CA 1
ATOM 672 C C . GLU A 1 87 ? 20.123 0.284 -5.053 1.00 88.06 87 GLU A C 1
ATOM 674 O O . GLU A 1 87 ? 20.051 0.473 -3.839 1.00 88.06 87 GLU A O 1
ATOM 679 N N . LEU A 1 88 ? 19.599 1.137 -5.942 1.00 87.56 88 LEU A N 1
ATOM 680 C CA . LEU A 1 88 ? 18.950 2.404 -5.571 1.00 87.56 88 LEU A CA 1
ATOM 681 C C . LEU A 1 88 ? 17.711 2.209 -4.687 1.00 87.56 88 LEU A C 1
ATOM 683 O O . LEU A 1 88 ? 17.341 3.100 -3.928 1.00 87.56 88 LEU A O 1
ATOM 687 N N . ARG A 1 89 ? 17.077 1.040 -4.773 1.00 82.06 89 ARG A N 1
ATOM 688 C CA . ARG A 1 89 ? 15.918 0.662 -3.961 1.00 82.06 89 ARG A CA 1
ATOM 689 C C . ARG A 1 89 ? 16.305 0.060 -2.599 1.00 82.06 89 ARG A C 1
ATOM 691 O O . ARG A 1 89 ? 15.438 -0.145 -1.757 1.00 82.06 89 ARG A O 1
ATOM 698 N N . GLY A 1 90 ? 17.584 -0.238 -2.370 1.00 74.69 90 GLY A N 1
ATOM 699 C CA . GLY A 1 90 ? 18.075 -0.798 -1.108 1.00 74.69 90 GLY A CA 1
ATOM 700 C C . GLY A 1 90 ? 18.086 -2.329 -1.027 1.00 74.69 90 GLY A C 1
ATOM 701 O O . GLY A 1 90 ? 18.383 -2.872 0.037 1.00 74.69 90 GLY A O 1
ATOM 702 N N . TYR A 1 91 ? 17.846 -3.054 -2.128 1.00 63.56 91 TYR A N 1
ATOM 703 C CA . TYR A 1 91 ? 17.936 -4.524 -2.123 1.00 63.56 91 TYR A CA 1
ATOM 704 C C . TYR A 1 91 ? 19.371 -5.051 -1.970 1.00 63.56 91 TYR A C 1
ATOM 706 O O . TYR A 1 91 ? 19.554 -6.187 -1.551 1.00 63.56 91 TYR A O 1
ATOM 714 N N . GLN A 1 92 ? 20.400 -4.237 -2.236 1.00 53.62 92 GLN A N 1
ATOM 715 C CA . GLN A 1 92 ? 21.790 -4.606 -1.924 1.00 53.62 92 GLN A CA 1
ATOM 716 C C . GLN A 1 92 ? 22.246 -4.213 -0.509 1.00 53.62 92 GLN A C 1
ATOM 718 O O . GLN A 1 92 ? 23.277 -4.695 -0.051 1.00 53.62 92 GLN A O 1
ATOM 723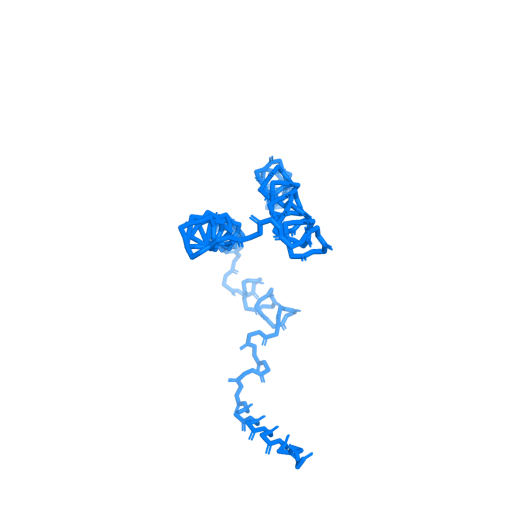 N N . ALA A 1 93 ? 21.471 -3.410 0.228 1.00 49.19 93 ALA A N 1
ATOM 724 C CA . ALA A 1 93 ? 21.777 -3.091 1.627 1.00 49.19 93 ALA A CA 1
ATOM 725 C C . ALA A 1 93 ? 21.308 -4.187 2.609 1.00 49.19 93 ALA A C 1
ATOM 727 O O . ALA A 1 93 ? 21.629 -4.142 3.793 1.00 49.19 93 ALA A O 1
ATOM 728 N N . SER A 1 94 ? 20.588 -5.207 2.131 1.00 47.44 94 SER A N 1
ATOM 729 C CA . SER A 1 94 ? 20.093 -6.333 2.939 1.00 47.44 94 SER A CA 1
ATOM 730 C C . 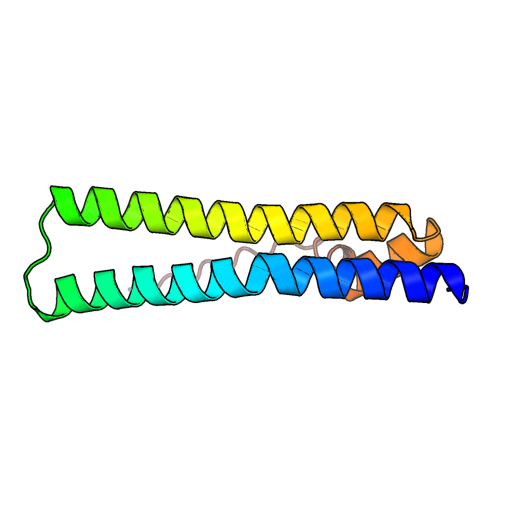SER A 1 94 ? 21.032 -7.550 2.909 1.00 47.44 94 SER A C 1
ATOM 732 O O . SER A 1 94 ? 20.600 -8.697 2.922 1.00 47.44 94 SER A O 1
ATOM 734 N N . GLY A 1 95 ? 22.343 -7.288 2.940 1.00 44.97 95 GLY A N 1
ATOM 735 C CA . GLY A 1 95 ? 23.362 -8.238 3.402 1.00 44.97 95 GLY A CA 1
ATOM 736 C C . GLY A 1 95 ? 23.651 -8.154 4.912 1.00 44.97 95 GLY A C 1
ATOM 737 O O . GLY A 1 95 ? 24.527 -8.861 5.397 1.00 44.97 95 GLY A O 1
ATOM 738 N N . GLY A 1 96 ? 22.946 -7.301 5.668 1.00 37.56 96 GLY A N 1
ATOM 739 C CA . GLY A 1 96 ? 23.140 -7.125 7.111 1.00 37.56 96 GLY A CA 1
ATOM 740 C C . GLY A 1 96 ? 21.839 -7.265 7.895 1.00 37.56 96 GLY A C 1
ATOM 741 O O . GLY A 1 96 ? 21.076 -6.312 8.018 1.00 37.56 96 GLY A O 1
ATOM 742 N N . HIS A 1 97 ? 21.594 -8.448 8.457 1.00 44.53 97 HIS A N 1
ATOM 743 C CA . HIS A 1 97 ? 20.649 -8.612 9.560 1.00 44.53 97 HIS A CA 1
ATOM 744 C C . HIS A 1 97 ? 21.119 -7.771 10.757 1.00 44.53 97 HIS A C 1
ATOM 746 O O . HIS A 1 97 ? 22.134 -8.078 11.375 1.00 44.53 97 HIS A O 1
ATOM 752 N N . GLY A 1 98 ? 20.358 -6.735 11.102 1.00 35.56 98 GLY A N 1
ATOM 753 C CA . GLY A 1 98 ? 20.503 -5.962 12.333 1.00 35.56 98 GLY A CA 1
ATOM 754 C C . GLY A 1 98 ? 19.163 -5.868 13.051 1.00 35.56 98 GLY A C 1
ATOM 755 O O . GLY A 1 98 ? 18.567 -4.798 13.109 1.00 35.56 98 GLY A O 1
ATOM 756 N N . HIS A 1 99 ? 18.661 -6.994 13.567 1.00 43.66 99 HIS A N 1
ATOM 757 C CA . HIS A 1 99 ? 17.509 -7.025 14.472 1.00 43.66 99 HIS A CA 1
ATOM 758 C C . HIS A 1 99 ? 17.922 -6.418 15.825 1.00 43.66 99 HIS A C 1
ATOM 760 O O . HIS A 1 99 ? 18.327 -7.113 16.753 1.00 43.66 99 HIS A O 1
ATOM 766 N N . GLY A 1 100 ? 17.850 -5.094 15.935 1.00 36.50 100 GLY A N 1
ATOM 767 C CA . GLY A 1 100 ? 17.976 -4.382 17.202 1.00 36.50 100 GLY A CA 1
ATOM 768 C C . GLY A 1 100 ? 16.628 -4.306 17.910 1.00 36.50 100 GLY A C 1
ATOM 769 O O . GLY A 1 100 ? 15.997 -3.254 17.906 1.00 36.50 100 GLY A O 1
ATOM 770 N N . HIS A 1 101 ? 16.175 -5.404 18.522 1.00 47.03 101 HIS A N 1
ATOM 771 C CA . HIS A 1 101 ? 15.125 -5.326 19.538 1.00 47.03 101 HIS A CA 1
ATOM 772 C C . HIS A 1 101 ? 15.690 -4.592 20.761 1.00 47.03 101 HIS A C 1
ATOM 774 O O . HIS A 1 101 ? 16.376 -5.190 21.588 1.00 47.03 101 HIS A O 1
ATOM 780 N N . LYS A 1 102 ? 15.409 -3.292 20.891 1.00 44.94 102 LYS A N 1
ATOM 781 C CA . LYS A 1 102 ? 15.495 -2.611 22.185 1.00 44.94 102 LYS A CA 1
ATOM 782 C C . LYS A 1 102 ? 14.131 -2.685 22.853 1.00 44.94 102 LYS A C 1
ATOM 784 O O . LYS A 1 102 ? 13.187 -2.025 22.431 1.00 44.94 102 LYS A O 1
ATOM 789 N N . GLY A 1 103 ? 14.053 -3.536 23.873 1.00 42.00 103 GLY A N 1
ATOM 790 C CA . GLY A 1 103 ? 12.956 -3.533 24.825 1.00 42.00 103 GLY A CA 1
ATOM 791 C C . GLY A 1 103 ? 12.883 -2.200 25.560 1.00 42.00 103 GLY A C 1
ATOM 792 O O . GLY A 1 103 ? 13.906 -1.566 25.824 1.00 42.00 103 GLY A O 1
ATOM 793 N N . HIS A 1 104 ? 11.666 -1.805 25.902 1.00 46.81 104 HIS A N 1
ATOM 794 C CA . HIS A 1 104 ? 11.421 -0.815 26.931 1.00 46.81 104 HIS A CA 1
ATOM 795 C C . HIS A 1 104 ? 10.448 -1.418 27.940 1.00 46.81 104 HIS A C 1
ATOM 797 O O . HIS A 1 104 ? 9.407 -1.959 27.566 1.00 46.81 104 HIS A O 1
ATOM 803 N N . HIS A 1 105 ? 10.925 -1.394 29.184 1.00 44.25 105 HIS A N 1
ATOM 804 C CA . HIS A 1 105 ? 10.202 -1.608 30.429 1.00 44.25 105 HIS A CA 1
ATOM 805 C C . HIS A 1 105 ? 8.975 -0.707 30.549 1.00 44.25 105 HIS A C 1
ATOM 807 O O . HIS A 1 105 ? 9.029 0.419 30.000 1.00 44.25 105 HIS A O 1
#

Solvent-accessible surface area (backbone atoms only — not comparable to full-atom values): 6075 Å² total; per-residue (Å²): 129,55,71,70,48,48,53,52,48,51,52,49,48,52,52,44,47,70,59,41,49,61,37,50,54,49,43,54,52,49,54,52,50,52,51,47,28,57,78,67,69,68,60,42,76,67,57,49,54,52,51,54,52,53,45,51,51,37,52,50,50,39,52,48,53,56,53,51,47,49,54,59,45,44,75,64,42,53,74,70,55,37,51,53,53,38,46,79,70,44,69,67,66,71,82,61,94,73,89,77,83,76,85,78,134

Organism: NCBI:txid670292

Nearest PDB structures (foldseek):
  2y3g-assembly2_B  TM=7.750E-01  e=4.415E-03  Cupriavidus metallidurans CH34
  3zg1-assembly2_A  TM=7.766E-01  e=1.452E-02  Cupriavidus metallidurans CH34
  4wwf-assembly1_A-3  TM=8.352E-01  e=2.076E-02  Cupriavidus metallidurans CH34
  2y3d-assembly1_A  TM=8.903E-01  e=3.342E-02  Cupriavidus metallidurans CH34
  2y3b-assembly1_A-2  TM=8.191E-01  e=2.482E-02  Cupriavidus metallidurans CH34

Sequence (105 aa):
MTEDQRTRVQELHAAMQAEAIPLGERLITQETDLDRQFATKAVTPVSLQAATAEIGATQAALRLAHLRYHLSTLDVLTPEQGRRYGELRGYQASGGHGHGHKGHH

Mean predicted aligned error: 7.45 Å

Foldseek 3Di:
DDPVLVVQLVVLVVVLCVQLVVLVVVLVVLVVVVVVCVVVVVDDPVNVVVSVVVNVVSVVSNVVSVVVSLVVSLVSDDPVRNVVVCVVVCVVVPPDDDPPPDDDD

Radius of gyration: 19.44 Å; Cα contacts (8 Å, |Δi|>4): 45; chains: 1; bounding box: 42×16×56 Å